Protein AF-A0A4Q4CNE9-F1 (afdb_monomer_lite)

Secondary structure (DSSP, 8-state):
---EE-TTT--EE-TT-SB-TTT--EEEEETTTTEEEEEEEPTT----STTHHHH--EEETT-TTS-EEE-GGGGGTS--BEEETTSS-SS-HHHHHS--TT------------------

pLDDT: mean 80.63, std 20.77, range [38.84, 98.25]

Structure (mmCIF, N/CA/C/O backbone):
data_AF-A0A4Q4CNE9-F1
#
_entry.id   AF-A0A4Q4CNE9-F1
#
loop_
_atom_site.group_PDB
_atom_site.id
_atom_site.type_symbol
_atom_site.label_atom_id
_atom_site.label_alt_id
_atom_site.label_comp_id
_atom_site.label_asym_id
_atom_site.label_entity_id
_atom_site.label_seq_id
_atom_site.pdbx_PDB_ins_code
_atom_site.Cartn_x
_atom_site.Cartn_y
_atom_site.Cartn_z
_atom_site.occupancy
_atom_site.B_iso_or_equiv
_atom_site.auth_seq_id
_atom_site.auth_comp_id
_atom_site.auth_asym_id
_atom_site.auth_atom_id
_atom_site.pdbx_PDB_model_num
ATOM 1 N N . MET A 1 1 ? -20.641 -6.420 -2.279 1.00 67.06 1 MET A N 1
ATOM 2 C CA . MET A 1 1 ? -19.623 -5.381 -2.007 1.00 67.06 1 MET A CA 1
ATOM 3 C C . MET A 1 1 ? -18.856 -5.764 -0.754 1.00 67.06 1 MET A C 1
ATOM 5 O O . MET A 1 1 ? -19.490 -6.168 0.213 1.00 67.06 1 MET A O 1
ATOM 9 N N . LYS A 1 2 ? -17.520 -5.699 -0.788 1.00 85.81 2 LYS A N 1
ATOM 10 C CA . LYS A 1 2 ? -16.651 -5.921 0.378 1.00 85.81 2 LYS A CA 1
ATOM 11 C C . LYS A 1 2 ? -16.194 -4.557 0.892 1.00 85.81 2 LYS A C 1
ATOM 13 O O . LYS A 1 2 ? -15.774 -3.731 0.092 1.00 85.81 2 LYS A O 1
ATOM 18 N N . LEU A 1 3 ? -16.293 -4.340 2.199 1.00 92.38 3 LEU A N 1
ATOM 19 C CA . LEU A 1 3 ? -15.735 -3.160 2.858 1.00 92.38 3 LEU A CA 1
ATOM 20 C C . LEU A 1 3 ? -14.328 -3.480 3.367 1.00 92.38 3 LEU A C 1
ATOM 22 O O . LEU A 1 3 ? -14.069 -4.604 3.807 1.00 92.38 3 LEU A O 1
ATOM 26 N N . PHE A 1 4 ? -13.443 -2.489 3.335 1.00 96.62 4 PHE A N 1
ATOM 27 C CA . PHE A 1 4 ? -12.103 -2.571 3.916 1.00 96.62 4 PHE A CA 1
ATOM 28 C C . PHE A 1 4 ? -11.993 -1.620 5.112 1.00 96.62 4 PHE A C 1
ATOM 30 O O . PHE A 1 4 ? -12.869 -0.783 5.338 1.00 96.62 4 PHE A O 1
ATOM 37 N N . ARG A 1 5 ? -10.919 -1.750 5.895 1.00 97.75 5 ARG A N 1
ATOM 38 C CA . ARG A 1 5 ? -10.623 -0.865 7.030 1.00 97.75 5 ARG A CA 1
ATOM 39 C C . ARG A 1 5 ? -9.182 -0.407 6.964 1.00 97.75 5 ARG A C 1
ATOM 41 O O . ARG A 1 5 ? -8.295 -1.240 6.792 1.00 97.75 5 ARG A O 1
ATOM 48 N N . CYS A 1 6 ? -8.953 0.893 7.109 1.00 98.25 6 CYS A N 1
ATOM 49 C CA . CYS A 1 6 ? -7.614 1.466 7.177 1.00 98.25 6 CYS A CA 1
ATOM 50 C C . CYS A 1 6 ? -6.879 0.955 8.420 1.00 98.25 6 CYS A C 1
ATOM 52 O O . CYS A 1 6 ? -7.357 1.137 9.536 1.00 98.25 6 CYS A O 1
ATOM 54 N N . GLN A 1 7 ? -5.694 0.375 8.242 1.00 98.19 7 GLN A N 1
ATOM 55 C CA . GLN A 1 7 ? -4.924 -0.199 9.351 1.00 98.19 7 GLN A CA 1
ATOM 56 C C . GLN A 1 7 ? -4.347 0.871 10.294 1.00 98.19 7 GLN A C 1
ATOM 58 O O . GLN A 1 7 ? -4.034 0.562 11.436 1.00 98.19 7 GLN A O 1
ATOM 63 N N . ALA A 1 8 ? -4.257 2.130 9.844 1.00 97.88 8 ALA A N 1
ATOM 64 C CA . ALA A 1 8 ? -3.754 3.243 10.651 1.00 97.88 8 ALA A CA 1
ATOM 65 C C . ALA A 1 8 ? -4.821 3.903 11.548 1.00 97.88 8 ALA A C 1
ATOM 67 O O . ALA A 1 8 ? -4.486 4.463 12.587 1.00 97.88 8 ALA A O 1
ATOM 68 N N . CYS A 1 9 ? -6.099 3.913 11.146 1.00 98.19 9 CYS A N 1
ATOM 69 C CA . CYS A 1 9 ? -7.123 4.718 11.838 1.00 98.19 9 CYS A CA 1
ATOM 70 C C . CYS A 1 9 ? -8.532 4.107 11.880 1.00 98.19 9 CYS A C 1
ATOM 72 O O . CYS A 1 9 ? -9.480 4.798 12.260 1.00 98.19 9 CYS A O 1
ATOM 74 N N . ASP A 1 10 ? -8.677 2.861 11.428 1.00 97.94 10 ASP A N 1
ATOM 75 C CA . ASP A 1 10 ? -9.917 2.072 11.377 1.00 97.94 10 ASP A CA 1
ATOM 76 C C . ASP A 1 10 ? -11.080 2.681 10.562 1.00 97.94 10 ASP A C 1
ATOM 78 O O . ASP A 1 10 ? -12.217 2.214 10.620 1.00 97.94 10 ASP A O 1
ATOM 82 N N . GLN A 1 11 ? -10.804 3.706 9.746 1.00 97.88 11 GLN A N 1
ATOM 83 C CA . GLN A 1 11 ? -11.779 4.270 8.804 1.00 97.88 11 GLN A CA 1
ATOM 84 C C . GLN A 1 11 ? -12.231 3.176 7.824 1.00 97.88 11 GLN A C 1
ATOM 86 O O . GLN A 1 11 ? -11.396 2.447 7.281 1.00 97.88 11 GLN A O 1
ATOM 91 N N . VAL A 1 12 ? -13.540 3.087 7.572 1.00 97.62 12 VAL A N 1
ATOM 92 C CA . VAL A 1 12 ? -14.093 2.240 6.506 1.00 97.62 12 VAL A CA 1
ATOM 93 C C . VAL A 1 12 ? -13.627 2.769 5.151 1.00 97.62 12 VAL A C 1
ATOM 95 O O . VAL A 1 12 ? -13.697 3.968 4.895 1.00 97.62 12 VAL A O 1
ATOM 98 N N . LEU A 1 13 ? -13.160 1.867 4.294 1.00 97.00 13 LEU A N 1
ATOM 99 C CA . LEU A 1 13 ? -12.675 2.169 2.953 1.00 97.00 13 LEU A CA 1
ATOM 100 C C . LEU A 1 13 ? -13.485 1.403 1.904 1.00 97.00 13 LEU A C 1
ATOM 102 O O . LEU A 1 13 ? -13.897 0.255 2.117 1.00 97.00 13 LEU A O 1
ATOM 106 N N . TYR A 1 14 ? -13.628 2.036 0.750 1.00 95.56 14 TYR A N 1
ATOM 107 C CA . TYR A 1 14 ? -14.165 1.493 -0.490 1.00 95.56 14 TYR A CA 1
ATOM 108 C C . TYR A 1 14 ? -13.016 1.229 -1.462 1.00 95.56 14 TYR A C 1
ATOM 110 O O . TYR A 1 14 ? -11.961 1.852 -1.359 1.00 95.56 14 TYR A O 1
ATOM 118 N N . PHE A 1 15 ? -13.205 0.295 -2.395 1.00 93.31 15 PHE A N 1
ATOM 119 C CA . PHE A 1 15 ? -12.146 -0.153 -3.308 1.00 93.31 15 PHE A CA 1
ATOM 120 C C . PHE A 1 15 ? -11.539 0.995 -4.139 1.00 93.31 15 PHE A C 1
ATOM 122 O O . PHE A 1 15 ? -10.348 0.997 -4.441 1.00 93.31 15 PHE A O 1
ATOM 129 N N . GLU A 1 16 ? -12.365 1.982 -4.465 1.00 92.50 16 GLU A N 1
ATOM 130 C CA . GLU A 1 16 ? -12.052 3.170 -5.249 1.00 92.50 16 GLU A CA 1
ATOM 131 C C . GLU A 1 16 ? -11.229 4.206 -4.470 1.00 92.50 16 GLU A C 1
ATOM 133 O O . GLU A 1 16 ? -10.661 5.120 -5.068 1.00 92.50 16 GLU A O 1
ATOM 138 N N . ASN A 1 17 ? -11.138 4.095 -3.139 1.00 95.06 17 ASN A N 1
ATOM 139 C CA . ASN A 1 17 ? -10.333 5.023 -2.357 1.00 95.06 17 ASN A CA 1
ATOM 140 C C . ASN A 1 17 ? -8.839 4.803 -2.637 1.00 95.06 17 ASN A C 1
ATOM 142 O O . ASN A 1 17 ? -8.280 3.739 -2.378 1.00 95.06 17 ASN A O 1
ATOM 146 N N . THR A 1 18 ? -8.168 5.856 -3.098 1.00 95.25 18 THR A N 1
ATOM 147 C CA . THR A 1 18 ? -6.706 5.898 -3.290 1.00 95.25 18 THR A CA 1
ATOM 148 C C . THR A 1 18 ? -5.974 6.531 -2.104 1.00 95.25 18 THR A C 1
ATOM 150 O O . THR A 1 18 ? -4.753 6.409 -1.981 1.00 95.25 18 THR A O 1
ATOM 153 N N . ARG A 1 19 ? -6.713 7.188 -1.202 1.00 97.38 19 ARG A N 1
ATOM 154 C CA . ARG A 1 19 ? -6.230 7.748 0.065 1.00 97.38 19 ARG A CA 1
ATOM 155 C C . ARG A 1 19 ? -7.259 7.540 1.168 1.00 97.38 19 ARG A C 1
ATOM 157 O O . ARG A 1 19 ? -8.462 7.549 0.918 1.00 97.38 19 ARG A O 1
ATOM 164 N N . CYS A 1 20 ? -6.782 7.374 2.394 1.00 98.00 20 CYS A N 1
ATOM 165 C CA . CYS A 1 20 ? -7.637 7.379 3.572 1.00 98.00 20 CYS A CA 1
ATOM 166 C C . CYS A 1 20 ? -8.066 8.817 3.894 1.00 98.00 20 CYS A C 1
ATOM 168 O O . CYS A 1 20 ? -7.218 9.664 4.163 1.00 98.00 20 CYS A O 1
ATOM 170 N N . GLU A 1 21 ? -9.369 9.085 3.942 1.00 96.56 21 GLU A N 1
ATOM 171 C CA . GLU A 1 21 ? -9.900 10.434 4.205 1.00 96.56 21 GLU A CA 1
ATOM 172 C C . GLU A 1 21 ? -9.637 10.934 5.632 1.00 96.56 21 GLU A C 1
ATOM 174 O O . GLU A 1 21 ? -9.633 12.137 5.877 1.00 96.56 21 GLU A O 1
ATOM 179 N N . ARG A 1 22 ? -9.401 10.021 6.584 1.00 97.75 22 ARG A N 1
ATOM 180 C CA . ARG A 1 22 ? -9.110 10.375 7.980 1.00 97.75 22 ARG A CA 1
ATOM 181 C C . ARG A 1 22 ? -7.618 10.547 8.251 1.00 97.75 22 ARG A C 1
ATOM 183 O O . ARG A 1 22 ? -7.237 11.493 8.927 1.00 97.75 22 ARG A O 1
ATOM 190 N N . SER A 1 23 ? -6.782 9.617 7.788 1.00 97.81 23 SER A N 1
ATOM 191 C CA . SER A 1 23 ? -5.345 9.606 8.110 1.00 97.81 23 SER A CA 1
ATOM 192 C C . SER A 1 23 ? -4.448 10.125 6.988 1.00 97.81 23 SER A C 1
ATOM 194 O O . SER A 1 23 ? -3.237 10.187 7.172 1.00 97.81 23 SER A O 1
ATOM 196 N N . GLY A 1 24 ? -4.992 10.415 5.804 1.00 97.25 24 GLY A N 1
ATOM 197 C CA . GLY A 1 24 ? -4.241 10.897 4.639 1.00 97.25 24 GLY A CA 1
ATOM 198 C C . GLY A 1 24 ? -3.320 9.867 3.972 1.00 97.25 24 GLY A C 1
ATOM 199 O O . GLY A 1 24 ? -2.787 10.143 2.894 1.00 97.25 24 GLY A O 1
ATOM 200 N N . HIS A 1 25 ? -3.152 8.680 4.567 1.00 97.75 25 HIS A N 1
ATOM 201 C CA . HIS A 1 25 ? -2.283 7.632 4.036 1.00 97.75 25 HIS A CA 1
ATOM 202 C C . HIS A 1 25 ? -2.708 7.247 2.621 1.00 97.75 25 HIS A C 1
ATOM 204 O O . HIS A 1 25 ? -3.905 7.108 2.338 1.00 97.75 25 HIS A O 1
ATOM 210 N N . ARG A 1 26 ? -1.724 7.046 1.741 1.00 96.81 26 ARG A N 1
ATOM 211 C CA . ARG A 1 26 ? -1.965 6.466 0.419 1.00 96.81 26 ARG A CA 1
ATOM 212 C C . ARG A 1 26 ? -2.435 5.022 0.592 1.00 96.81 26 ARG A C 1
ATOM 214 O O . ARG A 1 26 ? -2.025 4.343 1.533 1.00 96.81 26 ARG A O 1
ATOM 221 N N . LEU A 1 27 ? -3.323 4.584 -0.291 1.00 97.81 27 LEU A N 1
ATOM 222 C CA . LEU A 1 27 ? -3.894 3.244 -0.278 1.00 97.81 27 LEU A CA 1
ATOM 223 C C . LEU A 1 27 ? -3.461 2.475 -1.523 1.00 97.81 27 LEU A C 1
ATOM 225 O O . LEU A 1 27 ? -3.419 3.036 -2.620 1.00 97.81 27 LEU A O 1
ATOM 229 N N . GLY A 1 28 ? -3.190 1.185 -1.358 1.00 97.06 28 GLY A N 1
ATOM 230 C CA . GLY A 1 28 ? -2.936 0.273 -2.468 1.00 97.06 28 GLY A CA 1
ATOM 231 C C . GLY A 1 28 ? -3.570 -1.094 -2.235 1.00 97.06 28 GLY A C 1
ATOM 232 O O . GLY A 1 28 ? -3.662 -1.567 -1.101 1.00 97.06 28 GLY A O 1
ATOM 233 N N . TYR A 1 29 ? -4.042 -1.726 -3.307 1.00 97.56 29 TYR A N 1
ATOM 234 C CA . TYR A 1 29 ? -4.721 -3.016 -3.229 1.00 97.56 29 TYR A CA 1
ATOM 235 C C . TYR A 1 29 ? -3.735 -4.185 -3.290 1.00 97.56 29 TYR A C 1
ATOM 237 O O . TYR A 1 29 ? -2.968 -4.313 -4.244 1.00 97.56 29 TYR A O 1
ATOM 245 N N . MET A 1 30 ? -3.803 -5.071 -2.297 1.00 96.56 30 MET A N 1
ATOM 246 C CA . MET A 1 30 ? -3.045 -6.320 -2.234 1.00 96.56 30 MET A CA 1
ATOM 247 C C . MET A 1 30 ? -3.957 -7.479 -2.634 1.00 96.56 30 MET A C 1
ATOM 249 O O . MET A 1 30 ? -4.914 -7.799 -1.923 1.00 96.56 30 MET A O 1
ATOM 253 N N . ALA A 1 31 ? -3.684 -8.088 -3.788 1.00 94.12 31 ALA A N 1
ATOM 254 C CA . ALA A 1 31 ? -4.551 -9.111 -4.370 1.00 94.12 31 ALA A CA 1
ATOM 255 C C . ALA A 1 31 ? -4.552 -10.427 -3.579 1.00 94.12 31 ALA A C 1
ATOM 257 O O . ALA A 1 31 ? -5.595 -11.062 -3.448 1.00 94.12 31 ALA A O 1
ATOM 258 N N . ASP A 1 32 ? -3.407 -10.806 -3.021 1.00 93.06 32 ASP A N 1
ATOM 259 C CA . ASP A 1 32 ? -3.217 -12.008 -2.208 1.00 93.06 32 ASP A CA 1
ATOM 260 C C . ASP A 1 32 ? -3.951 -11.928 -0.859 1.00 93.06 32 ASP A C 1
ATOM 262 O O . ASP A 1 32 ? -4.500 -12.920 -0.387 1.00 93.06 32 ASP A O 1
ATOM 266 N N . LEU A 1 33 ? -4.025 -10.733 -0.267 1.00 95.00 33 LEU A N 1
ATOM 267 C CA . LEU A 1 33 ? -4.805 -10.457 0.946 1.00 95.00 33 LEU A CA 1
ATOM 268 C C . LEU A 1 33 ? -6.253 -10.039 0.661 1.00 95.00 33 LEU A C 1
ATOM 270 O O . LEU A 1 33 ? -7.066 -9.929 1.583 1.00 95.00 33 LEU A O 1
ATOM 274 N N . ALA A 1 34 ? -6.568 -9.758 -0.602 1.00 95.25 34 ALA A N 1
ATOM 275 C CA . ALA A 1 34 ? -7.797 -9.113 -1.035 1.00 95.25 34 ALA A CA 1
ATOM 276 C C . ALA A 1 34 ? -8.165 -7.910 -0.143 1.00 95.25 34 ALA A C 1
ATOM 278 O O . ALA A 1 34 ? -9.272 -7.864 0.406 1.00 95.25 34 ALA A O 1
ATOM 279 N N . THR A 1 35 ? -7.233 -6.969 0.057 1.00 96.81 35 THR A N 1
ATOM 280 C CA . THR A 1 35 ? -7.410 -5.809 0.952 1.00 96.81 35 THR A CA 1
ATOM 281 C C . THR A 1 35 ? -6.814 -4.518 0.392 1.00 96.81 35 THR A C 1
ATOM 283 O O . THR A 1 35 ? -5.863 -4.562 -0.384 1.00 96.81 35 THR A O 1
ATOM 286 N N . LEU A 1 36 ? -7.345 -3.369 0.821 1.00 97.38 36 LEU A N 1
ATOM 287 C CA . LEU A 1 36 ? -6.686 -2.071 0.667 1.00 97.38 36 LEU A CA 1
ATOM 288 C C . LEU A 1 36 ? -5.765 -1.821 1.861 1.00 97.38 36 LEU A C 1
ATOM 290 O O . LEU A 1 36 ? -6.227 -1.666 2.997 1.00 97.38 36 LEU A O 1
ATOM 294 N N . SER A 1 37 ? -4.464 -1.774 1.594 1.00 98.25 37 SER A N 1
ATOM 295 C CA . SER A 1 37 ? -3.466 -1.441 2.598 1.00 98.25 37 SER A CA 1
ATOM 296 C C . SER A 1 37 ? -3.239 0.062 2.658 1.00 98.25 37 SER A C 1
ATOM 298 O O . SER A 1 37 ? -3.059 0.694 1.620 1.00 98.25 37 SER A O 1
ATOM 300 N N . ALA A 1 38 ? -3.176 0.618 3.867 1.00 98.25 38 ALA A N 1
ATOM 301 C CA . ALA A 1 38 ? -2.517 1.903 4.080 1.00 98.25 38 ALA A CA 1
ATOM 302 C C . ALA A 1 38 ? -1.007 1.736 3.888 1.00 98.25 38 ALA A C 1
ATOM 304 O O . ALA A 1 38 ? -0.467 0.671 4.196 1.00 98.25 38 ALA A O 1
ATOM 305 N N . LEU A 1 39 ? -0.361 2.756 3.329 1.00 97.62 39 LEU A N 1
ATOM 306 C CA . LEU A 1 39 ? 1.041 2.711 2.935 1.00 97.62 39 LEU A CA 1
ATOM 307 C C . LEU A 1 39 ? 1.853 3.769 3.675 1.00 97.62 39 LEU A C 1
ATOM 309 O O . LEU A 1 39 ? 1.439 4.928 3.753 1.00 97.62 39 LEU A O 1
ATOM 313 N N . GLU A 1 40 ? 3.024 3.362 4.146 1.00 95.38 40 GLU A N 1
ATOM 314 C CA . GLU A 1 40 ? 4.081 4.246 4.629 1.00 95.38 40 GLU A CA 1
ATOM 315 C C . GLU A 1 40 ? 5.226 4.257 3.606 1.00 95.38 40 GLU A C 1
ATOM 317 O O . GLU A 1 40 ? 5.592 3.188 3.112 1.00 95.38 40 GLU A O 1
ATOM 322 N N . PRO A 1 41 ? 5.768 5.425 3.227 1.00 92.06 41 PRO A N 1
ATOM 323 C CA . PRO A 1 41 ? 6.887 5.486 2.291 1.00 92.06 41 PRO A CA 1
ATOM 324 C C . PRO A 1 41 ? 8.150 4.917 2.947 1.00 92.06 41 PRO A C 1
ATOM 326 O O . PRO A 1 41 ? 8.425 5.205 4.115 1.00 92.06 41 PRO A O 1
ATOM 329 N N . GLU A 1 42 ? 8.938 4.130 2.212 1.00 86.06 42 GLU A N 1
ATOM 330 C CA . GLU A 1 42 ? 10.247 3.712 2.716 1.00 86.06 42 GLU A CA 1
ATOM 331 C C . GLU A 1 42 ? 11.244 4.888 2.688 1.00 86.06 42 GLU A C 1
ATOM 333 O O . GLU A 1 42 ? 11.318 5.632 1.702 1.00 86.06 42 GLU A O 1
ATOM 338 N N . PRO A 1 43 ? 12.040 5.084 3.755 1.00 73.50 43 PRO A N 1
ATOM 339 C CA . PRO A 1 43 ? 13.031 6.151 3.800 1.00 73.50 43 PRO A CA 1
ATOM 340 C C . PRO A 1 43 ? 14.110 5.943 2.724 1.00 73.50 43 PRO A C 1
ATOM 342 O O . PRO A 1 43 ? 14.735 4.887 2.658 1.00 73.50 43 PRO A O 1
ATOM 345 N N . GLY A 1 44 ? 14.357 6.972 1.904 1.00 66.31 44 GLY A N 1
ATOM 346 C CA . GLY A 1 44 ? 15.373 6.961 0.839 1.00 66.31 44 GLY A CA 1
ATOM 347 C C . GLY A 1 44 ? 14.834 6.767 -0.584 1.00 66.31 44 GLY A C 1
ATOM 348 O O . GLY A 1 44 ? 15.618 6.805 -1.531 1.00 66.31 44 GLY A O 1
ATOM 349 N N . GLY A 1 45 ? 13.520 6.601 -0.755 1.00 57.34 45 GLY A N 1
ATOM 350 C CA . GLY A 1 45 ? 12.859 6.553 -2.060 1.00 57.34 45 GLY A CA 1
ATOM 351 C C . GLY A 1 45 ? 12.606 7.939 -2.655 1.00 57.34 45 GLY A C 1
ATOM 352 O O . GLY A 1 45 ? 11.457 8.336 -2.800 1.00 57.34 45 GLY A O 1
ATOM 353 N N . GLU A 1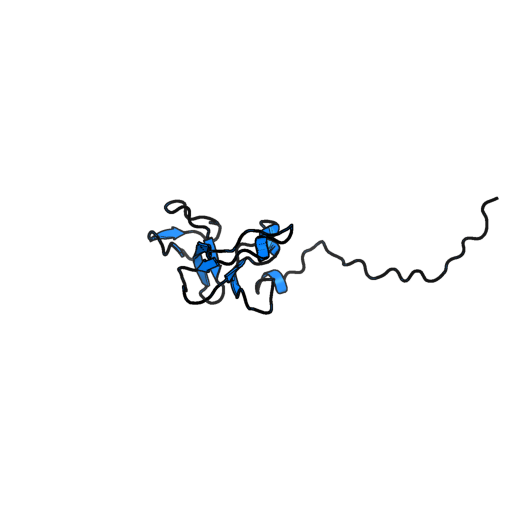 46 ? 13.653 8.691 -2.998 1.00 54.78 46 GLU A N 1
ATOM 354 C CA . GLU A 1 46 ? 13.461 9.907 -3.798 1.00 54.78 46 GLU A CA 1
ATOM 355 C C . GLU A 1 46 ? 13.138 9.517 -5.256 1.00 54.78 46 GLU A C 1
ATOM 357 O O . GLU A 1 46 ? 13.856 8.700 -5.850 1.00 54.78 46 GLU A O 1
ATOM 362 N N . PRO A 1 47 ? 12.082 10.082 -5.866 1.00 53.69 47 PRO A N 1
ATOM 363 C CA . PRO A 1 47 ? 11.717 9.784 -7.244 1.00 53.69 47 PRO A CA 1
ATOM 364 C C . PRO A 1 47 ? 12.815 10.271 -8.199 1.00 53.69 47 PRO A C 1
ATOM 366 O O . PRO A 1 47 ? 12.951 11.463 -8.468 1.00 53.69 47 PRO A O 1
ATOM 369 N N . SER A 1 48 ? 13.614 9.346 -8.734 1.00 46.41 48 SER A N 1
ATOM 370 C CA . SER A 1 48 ? 14.618 9.640 -9.760 1.00 46.41 48 SER A CA 1
ATOM 371 C C . SER A 1 48 ? 14.064 9.310 -11.152 1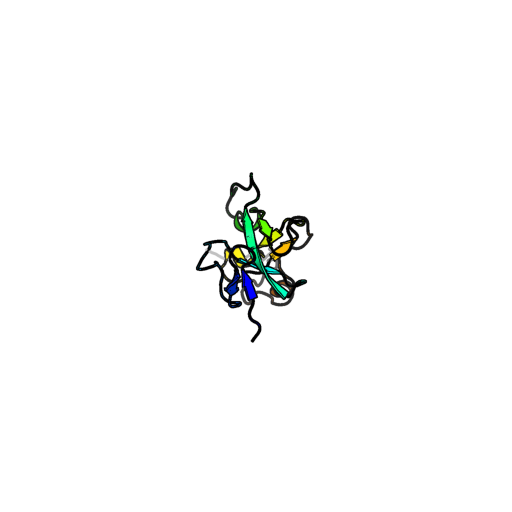.00 46.41 48 SER A C 1
ATOM 373 O O . SER A 1 48 ? 13.963 8.149 -11.542 1.00 46.41 48 SER A O 1
ATOM 375 N N . GLY A 1 49 ? 13.701 10.351 -11.910 1.00 50.09 49 GLY A N 1
ATOM 376 C CA . GLY A 1 49 ? 13.358 10.270 -13.338 1.00 50.09 49 GLY A CA 1
ATOM 377 C C . GLY A 1 49 ? 11.888 9.973 -13.681 1.00 50.09 49 GLY A C 1
ATOM 378 O O . GLY A 1 49 ? 11.036 9.793 -12.818 1.00 50.09 49 GLY A O 1
ATOM 379 N N . GLU A 1 50 ? 11.587 9.927 -14.982 1.00 46.62 50 GLU A N 1
ATOM 380 C CA . GLU A 1 50 ? 10.233 9.792 -15.563 1.00 46.62 50 GLU A CA 1
ATOM 381 C C . GLU A 1 50 ? 9.545 8.440 -15.271 1.00 46.62 50 GLU A C 1
ATOM 383 O O . GLU A 1 50 ? 8.343 8.294 -15.474 1.00 46.62 50 GLU A O 1
ATOM 388 N N . THR A 1 51 ? 10.274 7.465 -14.717 1.00 49.12 51 THR A N 1
ATOM 389 C CA . THR A 1 51 ? 9.764 6.160 -14.251 1.00 49.12 51 THR A CA 1
ATOM 390 C C . THR A 1 51 ? 9.477 6.111 -12.742 1.00 49.12 51 THR A C 1
ATOM 392 O O . THR A 1 51 ? 9.171 5.046 -12.207 1.00 49.12 51 THR A O 1
ATOM 395 N N . ALA A 1 52 ? 9.547 7.252 -12.047 1.00 52.03 52 ALA A N 1
ATOM 396 C CA . ALA A 1 52 ? 9.471 7.394 -10.589 1.00 52.03 52 ALA A CA 1
ATOM 397 C C . ALA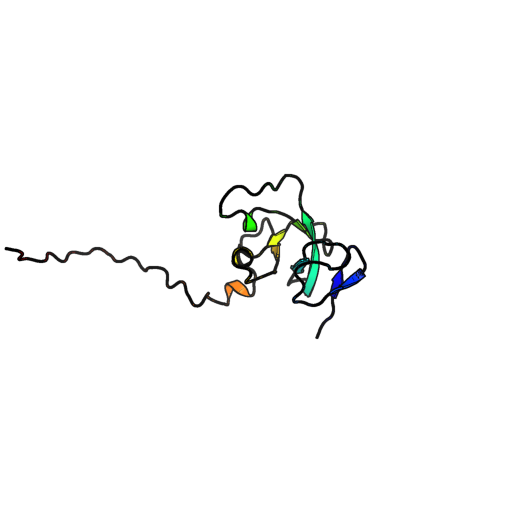 A 1 52 ? 8.313 6.664 -9.884 1.00 52.03 52 ALA A C 1
ATOM 399 O O . ALA A 1 52 ? 8.489 6.198 -8.759 1.00 52.03 52 ALA A O 1
ATOM 400 N N . ALA A 1 53 ? 7.144 6.526 -10.519 1.00 51.88 53 ALA A N 1
ATOM 401 C CA . ALA A 1 53 ? 5.986 5.861 -9.908 1.00 51.88 53 ALA A CA 1
ATOM 402 C C . ALA A 1 53 ? 6.217 4.360 -9.626 1.00 51.88 53 ALA A C 1
ATOM 404 O O . ALA A 1 53 ? 5.522 3.777 -8.795 1.00 51.88 53 ALA A O 1
ATOM 405 N N . HIS A 1 54 ? 7.189 3.748 -10.312 1.00 61.38 54 HIS A N 1
ATOM 406 C CA . HIS A 1 54 ? 7.643 2.368 -10.100 1.00 61.38 54 HIS A CA 1
ATOM 407 C C . HIS A 1 54 ? 8.836 2.248 -9.154 1.00 61.38 54 HIS A C 1
ATOM 409 O O . HIS A 1 54 ? 9.134 1.158 -8.674 1.00 61.38 54 HIS A O 1
ATOM 415 N N . SER A 1 55 ? 9.505 3.365 -8.881 1.00 66.69 55 SER A N 1
ATOM 416 C CA . SER A 1 55 ? 10.727 3.421 -8.078 1.00 66.69 55 SER A CA 1
ATOM 417 C C . SER A 1 55 ? 10.445 3.622 -6.587 1.00 66.69 55 SER A C 1
ATOM 419 O O . SER A 1 55 ? 11.273 3.269 -5.750 1.00 66.69 55 SER A O 1
ATOM 421 N N . GLU A 1 56 ? 9.296 4.212 -6.247 1.00 85.38 56 GLU A N 1
ATOM 422 C CA . GLU A 1 56 ? 8.925 4.519 -4.866 1.00 85.38 56 GLU A CA 1
ATOM 423 C C . GLU A 1 56 ? 8.454 3.254 -4.136 1.00 85.38 56 GLU A C 1
ATOM 425 O O . GLU A 1 56 ? 7.403 2.685 -4.450 1.00 85.38 56 GLU A O 1
ATOM 430 N N . ARG A 1 57 ? 9.254 2.818 -3.158 1.00 91.50 57 ARG A N 1
ATOM 431 C CA . ARG A 1 57 ? 8.960 1.667 -2.302 1.00 91.50 57 ARG A CA 1
ATOM 432 C C . ARG A 1 57 ? 8.100 2.079 -1.116 1.00 91.50 57 ARG A C 1
ATOM 434 O O . ARG A 1 57 ? 8.284 3.140 -0.519 1.00 91.50 57 ARG A O 1
ATOM 441 N N . TRP A 1 58 ? 7.172 1.202 -0.769 1.00 94.94 58 TRP A N 1
ATOM 442 C CA . TRP A 1 58 ? 6.208 1.403 0.299 1.00 94.94 58 TRP A CA 1
ATOM 443 C C . TRP A 1 58 ? 6.195 0.208 1.243 1.00 94.94 58 TRP A C 1
ATOM 445 O O . TRP A 1 58 ? 6.281 -0.940 0.806 1.00 94.94 58 TRP A O 1
ATOM 455 N N . THR A 1 59 ? 5.964 0.484 2.521 1.00 96.25 59 THR A N 1
ATOM 456 C CA . THR A 1 59 ? 5.614 -0.514 3.529 1.00 96.25 59 THR A CA 1
ATOM 457 C C . THR A 1 59 ? 4.091 -0.564 3.668 1.00 96.25 59 THR A C 1
ATOM 459 O O . THR A 1 59 ? 3.477 0.423 4.089 1.00 96.25 59 THR A O 1
ATOM 462 N N . PRO A 1 60 ? 3.432 -1.689 3.334 1.00 97.19 60 PRO A N 1
ATOM 463 C CA . PRO A 1 60 ? 2.002 -1.837 3.528 1.00 97.19 60 PRO A CA 1
ATOM 464 C C . PRO A 1 60 ? 1.693 -2.188 4.986 1.00 97.19 60 PRO A C 1
ATOM 466 O O . PRO A 1 60 ? 2.154 -3.196 5.518 1.00 97.19 60 PRO A O 1
ATOM 469 N N . LEU A 1 61 ? 0.834 -1.403 5.634 1.00 97.62 61 LEU A N 1
ATOM 470 C CA . LEU A 1 61 ? 0.405 -1.648 7.013 1.00 97.62 61 LEU A CA 1
ATOM 471 C C . LEU A 1 61 ? -0.429 -2.929 7.179 1.00 97.62 61 LEU A C 1
ATOM 473 O O . LEU A 1 61 ? -0.490 -3.479 8.277 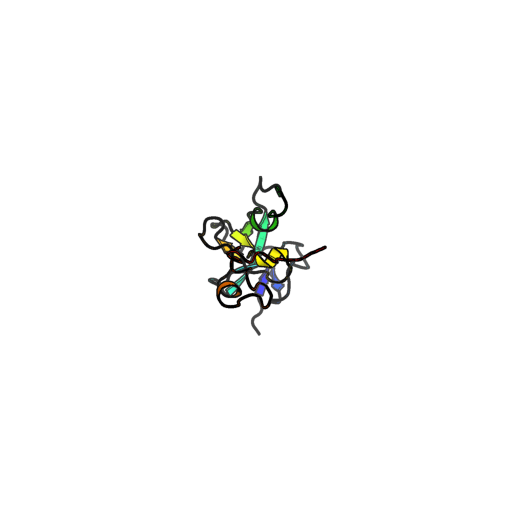1.00 97.62 61 LEU A O 1
ATOM 477 N N . ALA A 1 62 ? -1.030 -3.454 6.106 1.00 96.38 62 ALA A N 1
ATOM 478 C CA . ALA A 1 62 ? -1.668 -4.771 6.116 1.00 96.38 62 ALA A CA 1
ATOM 479 C C . ALA A 1 62 ? -0.652 -5.927 6.205 1.00 96.38 62 ALA A C 1
ATOM 481 O O . ALA A 1 62 ? -1.017 -7.024 6.635 1.00 96.38 62 ALA A O 1
ATOM 482 N N . ARG A 1 63 ? 0.610 -5.697 5.807 1.00 95.50 63 ARG A N 1
ATOM 483 C CA . ARG A 1 63 ? 1.712 -6.657 5.930 1.00 95.50 63 ARG A CA 1
ATOM 484 C C . ARG A 1 63 ? 3.075 -5.954 5.918 1.00 95.50 63 ARG A C 1
ATOM 486 O O . ARG A 1 63 ? 3.749 -5.874 4.900 1.00 95.50 63 ARG A O 1
ATOM 493 N N . THR A 1 64 ? 3.536 -5.542 7.091 1.00 92.19 64 THR A N 1
ATOM 494 C CA . THR A 1 64 ? 4.728 -4.689 7.254 1.00 92.19 64 THR A CA 1
ATOM 495 C C . THR A 1 64 ? 6.080 -5.355 6.959 1.00 92.19 64 THR A C 1
ATOM 497 O O . THR A 1 64 ? 7.115 -4.718 7.111 1.00 92.19 64 THR A O 1
ATOM 500 N N . LYS A 1 65 ? 6.106 -6.639 6.583 1.00 90.12 65 LYS A N 1
ATOM 501 C CA . LYS A 1 65 ? 7.346 -7.404 6.350 1.00 90.12 65 LYS A CA 1
ATOM 502 C C . LYS A 1 65 ? 7.817 -7.406 4.895 1.00 90.12 65 LYS A C 1
ATOM 504 O O . LYS A 1 65 ? 8.853 -7.999 4.614 1.00 90.12 65 LYS A O 1
ATOM 509 N N . GLU A 1 66 ? 7.052 -6.818 3.983 1.00 87.94 66 GLU A N 1
ATOM 510 C CA . GLU A 1 66 ? 7.319 -6.881 2.547 1.00 87.94 66 GLU A CA 1
ATOM 511 C C . GLU A 1 66 ? 7.217 -5.486 1.939 1.00 87.94 66 GLU A C 1
ATOM 513 O O . GLU A 1 66 ? 6.171 -4.845 2.038 1.00 87.94 66 GLU A O 1
ATOM 518 N N . ALA A 1 67 ? 8.291 -5.038 1.289 1.00 93.44 67 ALA A N 1
ATOM 519 C CA . ALA A 1 67 ? 8.263 -3.823 0.493 1.00 93.44 67 ALA A CA 1
ATOM 520 C C . ALA A 1 67 ? 7.441 -4.056 -0.778 1.00 93.44 67 ALA A C 1
ATOM 522 O O . ALA A 1 67 ? 7.547 -5.094 -1.444 1.00 93.44 67 ALA A O 1
ATOM 523 N N . VAL A 1 68 ? 6.637 -3.066 -1.142 1.00 94.81 68 VAL A N 1
ATOM 524 C CA . VAL A 1 68 ? 5.803 -3.093 -2.343 1.00 94.81 68 VAL A CA 1
ATOM 525 C C . VAL A 1 68 ? 6.013 -1.840 -3.173 1.00 94.81 68 VAL A C 1
ATOM 527 O O . VAL A 1 68 ? 6.377 -0.782 -2.663 1.00 94.81 68 VAL A O 1
ATOM 530 N N . VAL A 1 69 ? 5.731 -1.961 -4.462 1.00 95.00 69 VAL A N 1
ATOM 531 C CA . VAL A 1 69 ? 5.582 -0.831 -5.381 1.00 95.00 69 VAL A CA 1
ATOM 532 C C . VAL A 1 69 ? 4.192 -0.886 -6.007 1.00 95.00 69 VAL A C 1
ATOM 534 O O . VAL A 1 69 ? 3.506 -1.915 -5.966 1.00 95.00 69 VAL A O 1
ATOM 537 N N . PHE A 1 70 ? 3.742 0.223 -6.583 1.00 95.12 70 PHE A N 1
ATOM 538 C CA . PHE A 1 70 ? 2.504 0.216 -7.358 1.00 95.12 70 PHE A CA 1
ATOM 539 C C . PHE A 1 70 ? 2.684 -0.534 -8.680 1.00 95.12 70 PHE A C 1
ATOM 541 O O . PHE A 1 70 ? 3.774 -0.597 -9.224 1.00 95.12 70 PHE A O 1
ATOM 548 N N . CYS A 1 71 ? 1.604 -1.079 -9.237 1.00 94.69 71 CYS A N 1
ATOM 549 C CA . CYS A 1 71 ? 1.541 -1.555 -10.621 1.00 94.69 71 CYS A CA 1
ATOM 550 C C . CYS A 1 71 ? 1.959 -0.447 -11.606 1.00 94.69 71 CYS A C 1
ATOM 552 O O . CYS A 1 71 ? 1.627 0.714 -11.382 1.00 94.69 71 CYS A O 1
ATOM 554 N N . ALA A 1 72 ? 2.613 -0.782 -12.723 1.00 92.06 72 ALA A N 1
ATOM 555 C CA . ALA A 1 72 ? 3.140 0.225 -13.661 1.00 92.06 72 ALA A CA 1
ATOM 556 C C . ALA A 1 72 ? 2.054 1.127 -14.245 1.00 92.06 72 ALA A C 1
ATOM 558 O O . ALA A 1 72 ? 2.257 2.325 -14.424 1.00 92.06 72 ALA A O 1
ATOM 559 N N . ASN A 1 73 ? 0.848 0.588 -14.415 1.00 91.88 73 ASN A N 1
ATOM 560 C CA . ASN A 1 73 ? -0.305 1.357 -14.876 1.00 91.88 73 ASN A CA 1
ATOM 561 C C . ASN A 1 73 ? -0.811 2.394 -13.854 1.00 91.88 73 ASN A C 1
ATOM 563 O O . ASN A 1 73 ? -1.655 3.219 -14.201 1.00 91.88 73 ASN A O 1
ATOM 567 N N . ALA A 1 74 ? -0.308 2.394 -12.616 1.00 91.94 74 ALA A N 1
ATOM 568 C CA . ALA A 1 74 ? -0.578 3.457 -11.650 1.00 91.94 74 ALA A CA 1
ATOM 569 C C . ALA A 1 74 ? 0.010 4.806 -12.085 1.00 91.94 74 ALA A C 1
ATOM 571 O O . ALA A 1 74 ? -0.546 5.838 -11.729 1.00 91.94 74 ALA A O 1
ATOM 572 N N . ALA A 1 75 ? 1.075 4.812 -12.898 1.00 88.19 75 ALA A N 1
ATOM 573 C CA . ALA A 1 75 ? 1.629 6.031 -13.495 1.00 88.19 75 ALA A CA 1
ATOM 574 C C . ALA A 1 75 ? 0.650 6.734 -14.457 1.00 88.19 75 ALA A C 1
ATOM 576 O O . ALA A 1 75 ? 0.842 7.896 -14.802 1.00 88.19 75 ALA A O 1
ATOM 577 N N . HIS A 1 76 ? -0.394 6.023 -14.888 1.00 87.56 76 HIS A N 1
ATOM 578 C CA . HIS A 1 76 ? -1.451 6.516 -15.767 1.00 87.56 76 HIS A CA 1
ATOM 579 C C . HIS A 1 76 ? -2.799 6.650 -15.041 1.00 87.56 76 HIS A C 1
ATOM 581 O O . HIS A 1 76 ? -3.837 6.662 -15.698 1.00 87.56 76 HIS A O 1
ATOM 587 N N . ASP A 1 77 ? -2.801 6.640 -13.701 1.00 87.50 77 ASP A N 1
ATOM 588 C CA . ASP A 1 77 ? -4.005 6.645 -12.853 1.00 87.50 77 ASP A CA 1
ATOM 589 C C . ASP A 1 77 ? -5.009 5.512 -13.166 1.00 87.50 77 ASP A C 1
ATOM 591 O O . ASP A 1 77 ? -6.175 5.554 -12.778 1.00 87.50 77 ASP A O 1
ATOM 595 N N . ALA A 1 78 ? -4.555 4.456 -13.849 1.00 90.06 78 ALA A N 1
ATOM 596 C CA . ALA A 1 78 ? -5.400 3.359 -14.319 1.00 90.06 78 ALA A CA 1
ATOM 597 C C . ALA A 1 78 ? -5.431 2.162 -13.354 1.00 90.06 78 ALA A C 1
ATOM 599 O O . ALA A 1 78 ? -6.226 1.236 -13.524 1.00 90.06 78 ALA A O 1
ATOM 600 N N . CYS A 1 79 ? -4.543 2.130 -12.356 1.00 93.06 79 CYS A N 1
ATOM 601 C CA . CYS A 1 79 ? -4.431 1.024 -11.411 1.00 93.06 79 CYS A CA 1
ATOM 602 C C . CYS A 1 79 ? -3.934 1.502 -10.042 1.00 93.06 79 CYS A C 1
ATOM 604 O O . CYS A 1 79 ? -3.054 2.348 -9.957 1.00 93.06 79 CYS A O 1
ATOM 606 N N . ASN A 1 80 ? -4.444 0.905 -8.965 1.00 94.00 80 ASN A N 1
ATOM 607 C CA . ASN A 1 80 ? -3.982 1.128 -7.589 1.00 94.00 80 ASN A CA 1
ATOM 608 C C . ASN A 1 80 ? -3.487 -0.165 -6.912 1.00 94.00 80 ASN A C 1
ATOM 610 O O . ASN A 1 80 ? -3.419 -0.241 -5.687 1.00 94.00 80 ASN A O 1
ATOM 614 N N . TRP A 1 81 ? -3.188 -1.209 -7.689 1.00 95.88 81 TRP A N 1
ATOM 615 C CA . TRP A 1 81 ? -2.739 -2.494 -7.152 1.00 95.88 81 TRP A CA 1
ATOM 616 C C . TRP A 1 81 ? -1.252 -2.455 -6.832 1.00 95.88 81 TRP A C 1
ATOM 618 O O . TRP A 1 81 ? -0.485 -1.764 -7.501 1.00 95.88 81 TRP A O 1
ATOM 628 N N . LEU A 1 82 ? -0.862 -3.237 -5.837 1.00 95.94 82 LEU A N 1
ATOM 629 C CA . LEU A 1 82 ? 0.510 -3.381 -5.381 1.00 95.94 82 LEU A CA 1
ATOM 630 C C . LEU A 1 82 ? 1.121 -4.665 -5.940 1.00 95.94 82 LEU A C 1
ATOM 632 O O . LEU A 1 82 ? 0.428 -5.670 -6.132 1.00 95.94 82 LEU A O 1
ATOM 636 N N . VAL A 1 83 ? 2.424 -4.622 -6.183 1.00 95.25 83 VAL A N 1
ATOM 637 C CA . VAL A 1 83 ? 3.257 -5.777 -6.529 1.00 95.25 83 VAL A CA 1
ATOM 638 C C . VAL A 1 83 ? 4.483 -5.810 -5.607 1.00 95.25 83 VAL A C 1
ATOM 640 O O . VAL A 1 83 ? 4.873 -4.757 -5.091 1.00 95.25 83 VAL A O 1
ATOM 643 N N . PRO A 1 84 ? 5.085 -6.988 -5.355 1.00 94.06 84 PRO A N 1
ATOM 644 C CA . PRO A 1 84 ? 6.307 -7.074 -4.558 1.00 94.06 84 PRO A CA 1
ATOM 645 C C . PRO A 1 84 ? 7.417 -6.205 -5.158 1.00 94.06 84 PRO A C 1
ATOM 647 O O . PRO A 1 84 ? 7.661 -6.283 -6.361 1.00 94.06 84 PRO A O 1
ATOM 650 N N . ALA A 1 85 ? 8.100 -5.406 -4.333 1.00 91.81 85 ALA A N 1
ATOM 651 C CA . ALA A 1 85 ? 9.134 -4.479 -4.805 1.00 91.81 85 ALA A CA 1
ATOM 652 C C . ALA A 1 85 ? 10.347 -5.191 -5.428 1.00 91.81 85 ALA A C 1
ATOM 654 O O . ALA A 1 85 ? 10.965 -4.666 -6.348 1.00 91.81 85 ALA A O 1
ATOM 655 N N . ASP A 1 86 ? 10.662 -6.396 -4.946 1.00 88.69 86 ASP A N 1
ATOM 656 C CA . ASP A 1 86 ? 11.748 -7.244 -5.460 1.00 88.69 86 ASP A CA 1
ATOM 657 C C . ASP A 1 86 ? 11.219 -8.398 -6.334 1.00 88.69 86 ASP A C 1
ATOM 659 O O . ASP A 1 86 ? 11.899 -9.400 -6.564 1.00 88.69 86 ASP A O 1
ATOM 663 N N . GLY A 1 87 ? 9.968 -8.285 -6.793 1.00 86.38 87 GLY A N 1
ATOM 664 C CA . GLY A 1 87 ? 9.339 -9.248 -7.688 1.00 86.38 87 GLY A CA 1
ATOM 665 C C . GLY A 1 87 ? 9.742 -9.038 -9.154 1.00 86.38 87 GLY A C 1
ATOM 666 O O . GLY A 1 87 ? 10.114 -7.935 -9.547 1.00 86.38 87 GLY A O 1
ATOM 667 N N . PRO A 1 88 ? 9.612 -10.067 -10.010 1.00 86.31 88 PRO A N 1
ATOM 668 C CA . PRO A 1 88 ? 9.981 -9.962 -11.425 1.00 86.31 88 PRO A CA 1
ATOM 669 C C . PRO A 1 88 ? 8.976 -9.165 -12.276 1.00 86.31 88 PRO A C 1
ATOM 671 O O . PRO A 1 88 ? 9.171 -9.005 -13.477 1.00 86.31 88 PRO A O 1
ATOM 674 N N . GLU A 1 89 ? 7.874 -8.703 -11.686 1.00 89.19 89 GLU A N 1
ATOM 675 C CA . GLU A 1 89 ? 6.681 -8.274 -12.408 1.00 89.19 89 GLU A CA 1
ATOM 676 C C . GLU A 1 89 ? 6.354 -6.820 -12.101 1.00 89.19 89 GLU A C 1
ATOM 678 O O . GLU A 1 89 ? 5.959 -6.485 -10.986 1.00 89.19 89 GLU A O 1
ATOM 683 N N . ALA A 1 90 ? 6.439 -5.964 -13.118 1.00 90.06 90 ALA A N 1
ATOM 684 C CA . ALA A 1 90 ? 6.070 -4.559 -12.980 1.00 90.06 90 ALA A CA 1
ATOM 685 C C . ALA A 1 90 ? 4.541 -4.327 -13.025 1.00 90.06 90 ALA A C 1
ATOM 687 O O . ALA A 1 90 ? 4.022 -3.308 -12.563 1.00 90.06 90 ALA A O 1
ATOM 688 N N . LEU A 1 91 ? 3.797 -5.275 -13.598 1.00 93.00 91 LEU A N 1
ATOM 689 C CA . LEU A 1 91 ? 2.344 -5.222 -13.745 1.00 93.00 91 LEU A CA 1
ATOM 690 C C . LEU A 1 91 ? 1.666 -6.176 -12.761 1.00 93.00 91 LEU A C 1
ATOM 692 O O . LEU A 1 91 ? 2.106 -7.306 -12.553 1.00 93.00 91 LEU A O 1
ATOM 696 N N . CYS A 1 92 ? 0.534 -5.754 -12.196 1.00 94.31 92 CYS A N 1
ATOM 697 C CA . CYS A 1 92 ? -0.254 -6.617 -11.323 1.00 94.31 92 CYS A CA 1
ATOM 698 C C . CYS A 1 92 ? -0.923 -7.758 -12.106 1.00 94.31 92 CYS A C 1
ATOM 700 O O . CYS A 1 92 ? -1.092 -7.700 -13.326 1.00 94.31 92 CYS A O 1
ATOM 702 N N . ALA A 1 93 ? -1.377 -8.792 -11.391 1.00 92.62 93 ALA A N 1
ATOM 703 C CA . ALA A 1 93 ? -2.032 -9.946 -12.004 1.00 92.62 93 ALA A CA 1
ATOM 704 C C . ALA A 1 93 ? -3.215 -9.569 -12.915 1.00 92.62 93 ALA A C 1
ATOM 706 O O . ALA A 1 93 ? -3.395 -10.217 -13.936 1.00 92.62 93 ALA A O 1
ATOM 707 N N . SER A 1 94 ? -3.979 -8.517 -12.606 1.00 91.62 94 SER A N 1
ATOM 708 C CA . SER A 1 94 ? -5.065 -8.057 -13.481 1.00 91.62 94 SER A CA 1
ATOM 709 C C . SER A 1 94 ? -4.532 -7.413 -14.769 1.00 91.62 94 SER A C 1
ATOM 711 O O . SER A 1 94 ? -4.871 -7.844 -15.871 1.00 91.62 94 SER A O 1
ATOM 713 N N . CYS A 1 95 ? -3.621 -6.441 -14.648 1.00 92.88 95 CYS A N 1
ATOM 714 C CA . CYS A 1 95 ? -3.082 -5.703 -15.793 1.00 92.88 95 CYS A CA 1
ATOM 715 C C . CYS A 1 95 ? -2.236 -6.566 -16.740 1.00 92.88 95 CYS A C 1
ATOM 717 O O . CYS A 1 95 ? -2.170 -6.256 -17.922 1.00 92.88 95 CYS A O 1
ATOM 719 N N . ARG A 1 96 ? -1.637 -7.668 -16.270 1.00 90.38 96 ARG A N 1
ATOM 720 C CA . ARG A 1 96 ? -0.915 -8.613 -17.145 1.00 90.38 96 ARG A CA 1
ATOM 721 C C . ARG A 1 96 ? -1.816 -9.350 -18.137 1.00 90.38 96 ARG A C 1
ATOM 723 O O . ARG A 1 96 ? -1.353 -9.725 -19.205 1.00 90.38 96 ARG A O 1
ATOM 730 N N . HIS A 1 97 ? -3.086 -9.560 -17.794 1.00 83.75 97 HIS A N 1
ATOM 731 C CA . HIS A 1 97 ? -4.043 -10.267 -18.655 1.00 83.75 97 HIS A CA 1
ATOM 732 C C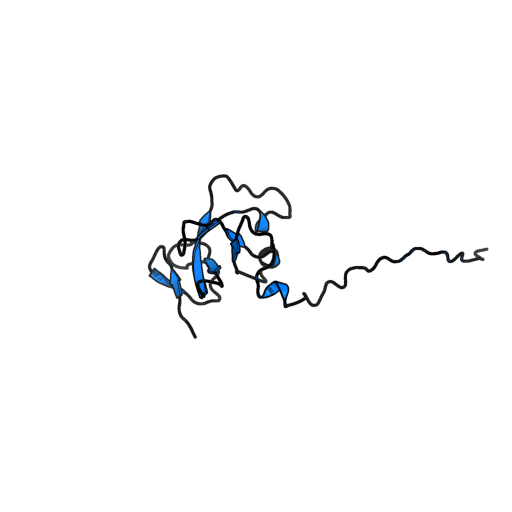 . HIS A 1 97 ? -4.927 -9.319 -19.472 1.00 83.75 97 HIS A C 1
ATOM 734 O O . HIS A 1 97 ? -5.668 -9.766 -20.343 1.00 83.75 97 HIS A O 1
ATOM 740 N N . GLN A 1 98 ? -4.872 -8.020 -19.180 1.00 64.50 98 GLN A N 1
ATOM 741 C CA . GLN A 1 98 ? -5.596 -6.978 -19.894 1.00 64.50 98 GLN A CA 1
ATOM 742 C C . GLN A 1 98 ? -4.581 -6.256 -20.790 1.00 64.50 98 GLN A C 1
ATOM 744 O O . GLN A 1 98 ? -3.926 -5.325 -20.316 1.00 64.50 98 GLN A O 1
ATOM 749 N N . PRO A 1 99 ? -4.380 -6.673 -22.056 1.00 53.97 99 PRO A N 1
ATOM 750 C CA . PRO A 1 99 ? -3.568 -5.881 -22.965 1.00 53.97 99 PRO A CA 1
ATOM 751 C C . PRO A 1 99 ? -4.194 -4.489 -23.049 1.00 53.97 99 PRO A C 1
ATOM 753 O O . PRO A 1 99 ? -5.392 -4.355 -23.302 1.00 53.97 99 PRO A O 1
ATOM 756 N N . VAL A 1 100 ? -3.398 -3.451 -22.796 1.00 55.75 100 VAL A N 1
ATOM 757 C CA . VAL A 1 100 ? -3.822 -2.073 -23.038 1.00 55.75 100 VAL A CA 1
ATOM 758 C C . VAL A 1 100 ? -4.309 -1.990 -24.484 1.00 55.75 100 VAL A C 1
ATOM 760 O O . VAL A 1 100 ? -3.554 -2.252 -25.423 1.00 55.75 100 VAL A O 1
ATOM 763 N N . ALA A 1 101 ? -5.589 -1.678 -24.680 1.00 49.56 101 ALA A N 1
ATOM 764 C CA . ALA A 1 101 ? -6.125 -1.375 -25.997 1.00 49.56 101 ALA A CA 1
ATOM 765 C C . ALA A 1 101 ? -5.470 -0.068 -26.474 1.00 49.56 101 ALA A C 1
ATOM 767 O O . ALA A 1 101 ? -6.001 1.012 -26.241 1.00 49.56 101 ALA A O 1
ATOM 768 N N . GLY A 1 102 ? -4.264 -0.143 -27.049 1.00 48.81 102 GLY A N 1
ATOM 769 C CA . GLY A 1 102 ? -3.555 1.056 -27.501 1.00 48.81 102 GLY A CA 1
ATOM 770 C C . GLY A 1 102 ? -2.037 1.000 -27.661 1.00 48.81 102 GLY A C 1
ATOM 771 O O . GLY A 1 102 ? -1.474 2.003 -28.081 1.00 48.81 102 GLY A O 1
ATOM 772 N N . VAL A 1 103 ? -1.356 -0.121 -27.410 1.00 44.72 103 VAL A N 1
ATOM 773 C CA . VAL A 1 103 ? 0.023 -0.312 -27.898 1.00 44.72 103 VAL A CA 1
ATOM 774 C C . VAL A 1 103 ? 0.056 -1.552 -28.788 1.00 44.72 103 VAL A C 1
ATOM 776 O O . VAL A 1 103 ? 0.422 -2.654 -28.395 1.00 44.72 103 VAL A O 1
ATOM 779 N N . MET A 1 104 ? -0.350 -1.356 -30.046 1.00 38.84 104 MET A N 1
ATOM 780 C CA . MET A 1 104 ? 0.265 -2.116 -31.126 1.00 38.84 104 MET A CA 1
ATOM 781 C C . MET A 1 104 ? 1.714 -1.634 -31.153 1.00 38.84 104 MET A C 1
ATOM 783 O O . MET A 1 104 ? 2.010 -0.553 -31.669 1.00 38.84 104 MET A O 1
ATOM 787 N N . GLY A 1 105 ? 2.601 -2.391 -30.503 1.00 39.78 105 GLY A N 1
ATOM 788 C CA . GLY A 1 105 ? 4.032 -2.243 -30.701 1.00 39.78 105 GLY A CA 1
ATOM 789 C C . GLY A 1 105 ? 4.278 -2.140 -32.199 1.00 39.78 105 GLY A C 1
ATOM 790 O O . GLY A 1 105 ? 3.736 -2.929 -32.975 1.00 39.78 105 GLY A O 1
ATOM 791 N N . ARG A 1 106 ? 5.027 -1.116 -32.608 1.00 47.59 106 ARG A N 1
ATOM 792 C CA . ARG A 1 106 ? 5.546 -1.021 -33.967 1.00 47.59 106 ARG A CA 1
ATOM 793 C C . ARG A 1 106 ? 6.387 -2.275 -34.174 1.00 47.59 106 ARG A C 1
ATOM 795 O O . ARG A 1 106 ? 7.534 -2.330 -33.743 1.00 47.59 106 ARG A O 1
ATOM 802 N N . ILE A 1 107 ? 5.773 -3.298 -34.761 1.00 47.28 107 ILE A N 1
ATOM 803 C CA . ILE A 1 107 ? 6.486 -4.366 -35.439 1.00 47.28 107 ILE A CA 1
ATOM 804 C C . ILE A 1 107 ? 7.469 -3.672 -36.378 1.00 47.28 107 ILE A C 1
ATOM 806 O O . ILE A 1 107 ? 7.099 -2.706 -37.052 1.00 47.28 107 ILE A O 1
ATOM 810 N N . GLY A 1 108 ? 8.737 -4.073 -36.304 1.00 44.09 108 GLY A N 1
ATOM 811 C CA . GLY A 1 108 ? 9.793 -3.509 -37.127 1.00 44.09 108 GLY A CA 1
ATOM 812 C C . GLY A 1 108 ? 9.331 -3.449 -38.576 1.00 44.09 108 GLY A C 1
ATOM 813 O O . GLY A 1 108 ? 9.003 -4.475 -39.164 1.00 44.09 108 GLY A O 1
ATOM 814 N N . ALA A 1 109 ? 9.271 -2.239 -39.128 1.00 46.50 109 ALA A N 1
ATOM 815 C CA . ALA A 1 109 ? 9.354 -2.094 -40.564 1.00 46.50 109 ALA A CA 1
ATOM 816 C C . ALA A 1 109 ? 10.804 -2.437 -40.904 1.00 46.50 109 ALA A C 1
ATOM 818 O O . ALA A 1 109 ? 11.713 -1.640 -40.674 1.00 46.50 109 ALA A O 1
ATOM 819 N N . GLU A 1 110 ? 11.011 -3.678 -41.324 1.00 40.53 110 GLU A N 1
ATOM 820 C CA . GLU A 1 110 ? 12.167 -4.067 -42.111 1.00 40.53 110 GLU A CA 1
ATOM 821 C C . GLU A 1 110 ? 12.198 -3.118 -43.319 1.00 40.53 110 GLU A C 1
ATOM 823 O O . GLU A 1 110 ? 11.305 -3.143 -44.165 1.00 40.53 110 GLU A O 1
ATOM 828 N N . ASP A 1 111 ? 13.170 -2.204 -43.333 1.00 47.31 111 ASP A N 1
ATOM 829 C CA . ASP A 1 111 ? 13.482 -1.345 -44.476 1.00 47.31 111 ASP A CA 1
ATOM 830 C C . ASP A 1 111 ? 14.187 -2.213 -45.529 1.00 47.31 111 ASP A C 1
ATOM 832 O O . ASP A 1 111 ? 15.395 -2.129 -45.738 1.00 47.31 111 ASP A O 1
ATOM 836 N N . ASP A 1 112 ? 13.438 -3.140 -46.131 1.00 45.00 112 ASP A N 1
ATOM 837 C CA . ASP A 1 112 ? 13.870 -3.844 -47.333 1.00 45.00 112 ASP A CA 1
ATOM 838 C C . ASP A 1 112 ? 13.386 -3.053 -48.549 1.00 45.00 112 ASP A C 1
ATOM 840 O O . ASP A 1 112 ? 12.225 -3.097 -48.956 1.00 45.00 112 ASP A O 1
ATOM 844 N N . GLY A 1 113 ? 14.312 -2.245 -49.064 1.00 51.59 113 GLY A N 1
ATOM 845 C CA . GLY A 1 113 ? 14.481 -1.975 -50.485 1.00 51.59 113 GLY A CA 1
ATOM 846 C C . GLY A 1 113 ? 13.217 -1.741 -51.308 1.00 51.59 113 GLY A C 1
ATOM 847 O O . GLY A 1 113 ? 12.760 -2.625 -52.028 1.00 51.59 113 GLY A O 1
ATOM 848 N N . LEU A 1 114 ? 12.786 -0.482 -51.396 1.00 46.22 114 LEU A N 1
ATOM 849 C CA . LEU A 1 114 ? 12.110 -0.016 -52.604 1.00 46.22 114 LEU A CA 1
ATOM 850 C C . LEU A 1 114 ? 12.735 1.294 -53.084 1.00 46.22 114 LEU A C 1
ATOM 852 O O . LEU A 1 114 ? 12.368 2.394 -52.675 1.00 46.22 114 LEU A O 1
ATOM 856 N N . LEU A 1 115 ? 13.708 1.143 -53.989 1.00 42.97 115 LEU A N 1
ATOM 857 C CA . LEU A 1 115 ? 14.088 2.192 -54.925 1.00 42.97 115 LEU A CA 1
ATOM 858 C C . LEU A 1 115 ? 12.818 2.717 -55.611 1.00 42.97 115 LEU A C 1
ATOM 860 O O . LEU A 1 115 ? 12.176 1.987 -56.363 1.00 42.97 115 LEU A O 1
ATOM 864 N N . CYS A 1 116 ? 12.499 3.992 -55.415 1.00 39.38 116 CYS A N 1
ATOM 865 C CA . CYS A 1 116 ? 11.621 4.731 -56.318 1.00 39.38 116 CYS A CA 1
ATOM 866 C C . CYS A 1 116 ? 12.481 5.316 -57.451 1.00 39.38 116 CYS A C 1
ATOM 868 O O . CYS A 1 116 ? 13.245 6.251 -57.194 1.00 39.38 116 CYS A O 1
ATOM 870 N N . PRO A 1 117 ? 12.398 4.821 -58.701 1.00 44.72 117 PRO A N 1
ATOM 871 C CA . PRO A 1 117 ? 13.010 5.501 -59.825 1.00 44.72 117 PRO A CA 1
ATOM 872 C C . PRO A 1 117 ? 12.078 6.627 -60.283 1.00 44.72 117 PRO A C 1
ATOM 874 O O . PRO A 1 117 ? 10.894 6.408 -60.531 1.00 44.72 117 PRO A O 1
ATOM 877 N N . GLY A 1 118 ? 12.627 7.828 -60.446 1.00 47.50 118 GLY A N 1
ATOM 878 C CA . GLY A 1 118 ? 11.981 8.886 -61.222 1.00 47.50 118 GLY A CA 1
ATOM 879 C C . GLY A 1 118 ? 11.420 10.039 -60.401 1.00 47.50 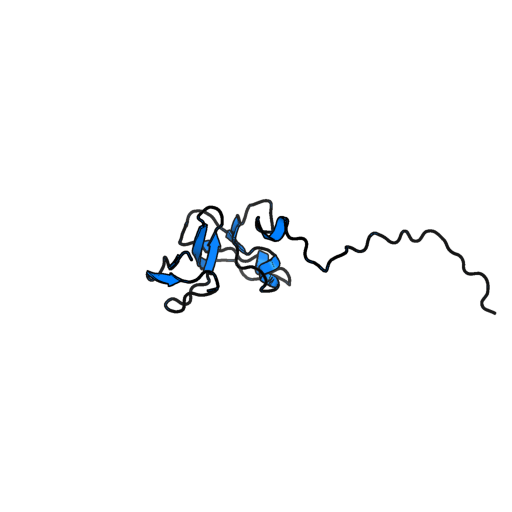118 GLY A C 1
ATOM 880 O O . GLY A 1 118 ? 10.209 10.192 -60.265 1.00 47.50 118 GLY A O 1
ATOM 881 N N . GLN A 1 119 ? 12.307 10.935 -59.978 1.00 45.88 119 GLN A N 1
ATOM 882 C CA . GLN A 1 119 ? 11.992 12.359 -59.987 1.00 45.88 119 GLN A CA 1
ATOM 883 C C . GLN A 1 119 ? 12.998 13.057 -60.900 1.00 45.88 119 GLN A C 1
ATOM 885 O O . GLN A 1 119 ? 14.195 12.782 -60.867 1.00 45.88 119 GLN A O 1
ATOM 890 N N . ARG A 1 120 ? 12.419 13.839 -61.802 1.00 44.91 120 ARG A N 1
ATOM 891 C CA . ARG A 1 120 ? 13.029 14.606 -62.882 1.00 44.91 120 ARG A CA 1
ATOM 892 C C . ARG A 1 120 ? 13.728 15.854 -62.365 1.00 44.91 120 ARG A C 1
ATOM 894 O O . ARG A 1 120 ? 13.251 16.395 -61.345 1.00 44.91 120 ARG A O 1
#

Sequence (120 aa):
MKLFRCQACDQVLYFENTRCERSGHRLGYMADLATLSALEPEPGGEPSGETAAHSERWTPLARTKEAVVFCANAAHDACNWLVPADGPEALCASCRHQPVAGVMGRIGAEDDGLLCPGQR

Radius of gyration: 20.4 Å; chains: 1; bounding box: 35×27×75 Å

Foldseek 3Di:
DDWAAELVPRDIDDPPDQADPPPRFGWAAEPVVRHIFGWDWDPPLDQDDPQSQLSTWTQTSVHRPFIWGAASCVSVVPHRHIDGNPDPHSHDPVCVVDPPPPDPPPPDPPPPDDDDPDDD